Protein AF-A0A5B7BYY4-F1 (afdb_monomer)

pLDDT: mean 85.09, std 11.72, range [36.97, 98.38]

Solvent-accessible surface area (backbone atoms only — not comparable to full-atom values): 7538 Å² total; per-residue (Å²): 130,79,79,93,72,60,76,50,38,70,47,78,45,66,66,34,64,80,39,45,57,56,68,80,69,48,37,72,28,68,47,24,30,37,38,39,39,29,45,23,56,42,24,50,52,75,36,96,77,42,75,25,50,42,25,27,34,42,35,43,30,34,38,48,32,78,76,66,49,58,38,74,77,65,49,37,48,68,26,62,46,24,30,36,41,36,42,34,38,71,42,68,83,42,41,57,60,62,65,38,49,62,25,49,48,27,28,32,42,35,43,31,34,26,57,41,24,33,44,61,71,81,50,51,77,68,38,82,44,53,78,43,82,45,76,39,67,45,80,50,52,51,93,126

InterPro domains:
  IPR032675 Leucine-rich repeat domain superfamily [G3DSA:3.80.10.10] (1-50)
  IPR032675 Leucine-rich repeat domain superfamily [G3DSA:3.80.10.10] (51-144)

Organism: Davidia involucrata (NCBI:txid16924)

Mean predicted aligned error: 5.75 Å

Secondary structure (DSSP, 8-state):
---S-----EEEEES-TT--BPPTTGGG-TT--EEEEES-TT--B--TT-S-TT--EEEEES-THHHHS-TTTT-GGG-TT--EEEEESS-TT--B-------TT--EEEEES-TT--B-HHHHTT-TT--EEEEES-TT----

Sequence (144 aa):
IPPSNMSLREFHAINCPNLKSLPEGLHNLTKLETMEIKDCHSLVSFPDGGLPNSLVSLSIICCKILNLMSPSEWRLHELTSLRELTLGGRCPELVSFPEWLLPTSLASLSVQELPNLETLSSGLQNLTSLKQLKMINCPNIKFL

Foldseek 3Di:
DPDPDLQAQEEEAELQQPCQEDDPPQQVSQNHAYYAHYNHANHQAYHPSAHHLNHAEYAHENYCNQVRDALVRNVQLSNQNHAYYEYYYQPQNAQEDGLNNHHLNHAEYEYEHHANYAEDPPNCPSNPNHNYYHYYNHPNYDDD

Radius of gyration: 14.94 Å; Cα contacts (8 Å, |Δi|>4): 349; chains: 1; bounding box: 27×34×47 Å

Nearest PDB structures (foldseek):
  4r6j-assembly4_D  TM=6.284E-01  e=5.294E-04  synthetic construct
  4r6f-assembly1_A  TM=6.148E-01  e=1.469E-03  synthetic construct
  5y31-assembly2_D  TM=7.037E-01  e=6.646E-02  Homo sapiens
  4ecn-assembly1_A  TM=5.187E-01  e=1.832E-02  Bacteroides thetaiotaomicron VPI-5482
  5y30-assembly1_A  TM=6.811E-01  e=1.487E-01  Homo sapiens

Structure (mmCIF, N/CA/C/O backbone):
data_AF-A0A5B7BYY4-F1
#
_entry.id   AF-A0A5B7BYY4-F1
#
loop_
_atom_site.group_PDB
_atom_site.id
_atom_site.type_symbol
_atom_site.label_atom_id
_atom_site.label_alt_id
_atom_site.label_comp_id
_atom_site.label_asym_id
_atom_site.label_entity_id
_atom_site.label_seq_id
_atom_site.pdbx_PDB_ins_code
_atom_site.Cartn_x
_atom_site.Cartn_y
_atom_site.Cartn_z
_atom_site.occupancy
_atom_site.B_iso_or_equiv
_atom_site.auth_seq_id
_atom_site.auth_comp_id
_atom_site.auth_asym_id
_atom_site.auth_atom_id
_atom_site.pdbx_PDB_model_num
ATOM 1 N N . ILE A 1 1 ? -4.257 18.011 -24.727 1.00 36.97 1 ILE A N 1
ATOM 2 C CA . ILE A 1 1 ? -5.419 18.151 -23.816 1.00 36.97 1 ILE A CA 1
ATOM 3 C C . ILE A 1 1 ? -5.597 16.791 -23.152 1.00 36.97 1 ILE A C 1
ATOM 5 O O . ILE A 1 1 ? -5.963 15.870 -23.874 1.00 36.97 1 ILE A O 1
ATOM 9 N N . PRO A 1 2 ? -5.238 16.586 -21.871 1.00 43.06 2 PRO A N 1
ATOM 10 C CA . PRO A 1 2 ? -5.578 15.328 -21.211 1.00 43.06 2 PRO A CA 1
ATOM 11 C C . PRO A 1 2 ? -7.110 15.272 -21.073 1.00 43.06 2 PRO A C 1
ATOM 13 O O . PRO A 1 2 ? -7.729 16.328 -20.905 1.00 43.06 2 PRO A O 1
ATOM 16 N N . PRO A 1 3 ? -7.749 14.102 -21.235 1.00 47.44 3 PRO A N 1
ATOM 17 C CA . PRO A 1 3 ? -9.199 14.022 -21.333 1.00 47.44 3 PRO A CA 1
ATOM 18 C C . PRO A 1 3 ? -9.851 14.588 -20.067 1.00 47.44 3 PRO A C 1
ATOM 20 O O . PRO A 1 3 ? -9.553 14.194 -18.942 1.00 47.44 3 PRO A O 1
ATOM 23 N N . SER A 1 4 ? -10.746 15.545 -20.283 1.00 54.81 4 SER A N 1
ATOM 24 C CA . SER A 1 4 ? -11.395 16.430 -19.313 1.00 54.81 4 SER A CA 1
ATOM 25 C C . SER A 1 4 ? -12.480 15.760 -18.456 1.00 54.81 4 SER A C 1
ATOM 27 O O . SER A 1 4 ? -13.364 16.438 -17.936 1.00 54.81 4 SER A O 1
ATOM 29 N N . ASN A 1 5 ? -12.439 14.437 -18.281 1.00 53.62 5 ASN A N 1
ATOM 30 C CA . ASN A 1 5 ? -13.395 13.725 -17.435 1.00 53.62 5 ASN A CA 1
ATOM 31 C C . ASN A 1 5 ? -12.786 12.443 -16.852 1.00 53.62 5 ASN A C 1
ATOM 33 O O . ASN A 1 5 ? -13.072 11.335 -17.298 1.00 53.62 5 ASN A O 1
ATOM 37 N N . MET A 1 6 ? -11.917 12.591 -15.855 1.00 67.94 6 MET A N 1
ATOM 38 C CA . MET A 1 6 ? -11.396 11.450 -15.100 1.00 67.94 6 MET A CA 1
ATOM 39 C C . MET A 1 6 ? -12.355 11.142 -13.944 1.00 67.94 6 MET A C 1
ATOM 41 O O . MET A 1 6 ? -12.129 11.511 -12.797 1.00 67.94 6 MET A O 1
ATOM 45 N N . SER A 1 7 ? -13.483 10.505 -14.276 1.00 85.81 7 SER A N 1
ATOM 46 C CA . SER A 1 7 ? -14.493 10.022 -13.321 1.00 85.81 7 SER A CA 1
ATOM 47 C C . SER A 1 7 ? -14.135 8.677 -12.680 1.00 85.81 7 SER A C 1
ATOM 49 O O . SER A 1 7 ? -14.992 8.063 -12.049 1.00 85.81 7 SER A O 1
ATOM 51 N N . LEU A 1 8 ? -12.910 8.189 -12.889 1.00 91.56 8 LEU A N 1
ATOM 52 C CA . LEU A 1 8 ? -12.461 6.901 -12.377 1.00 91.56 8 LEU A CA 1
ATOM 53 C C . LEU A 1 8 ? -12.402 6.954 -10.848 1.00 91.56 8 LEU A C 1
ATOM 55 O O . LEU A 1 8 ? -11.689 7.789 -10.297 1.00 91.56 8 LEU A O 1
ATOM 59 N N . ARG A 1 9 ? -13.157 6.071 -10.188 1.00 95.25 9 ARG A N 1
ATOM 60 C CA . ARG A 1 9 ? -13.206 5.958 -8.720 1.00 95.25 9 ARG A CA 1
ATOM 61 C C . ARG A 1 9 ? -12.431 4.763 -8.186 1.00 95.25 9 ARG A C 1
ATOM 63 O O . ARG A 1 9 ? -11.965 4.806 -7.055 1.00 95.25 9 ARG A O 1
ATOM 70 N N . GLU A 1 10 ? -12.239 3.748 -9.018 1.00 96.06 10 GLU A N 1
ATOM 71 C CA . GLU A 1 10 ? -11.627 2.482 -8.631 1.00 96.06 10 GLU A CA 1
ATOM 72 C C . GLU A 1 10 ? -10.542 2.095 -9.640 1.00 96.06 10 GLU A C 1
ATOM 74 O O . GLU A 1 10 ? -10.724 2.230 -10.854 1.00 96.06 10 GLU A O 1
ATOM 79 N N . PHE A 1 11 ? -9.401 1.630 -9.136 1.00 94.81 11 PHE A N 1
ATOM 80 C CA . PHE A 1 11 ? -8.292 1.110 -9.928 1.00 94.81 11 PHE A CA 1
ATOM 81 C C . PHE A 1 11 ? -7.893 -0.256 -9.379 1.00 94.81 11 PHE A C 1
ATOM 83 O O . PHE A 1 11 ? -7.546 -0.371 -8.206 1.00 94.81 11 PHE A O 1
ATOM 90 N N . HIS A 1 12 ? -7.885 -1.273 -10.239 1.00 95.81 12 HIS A N 1
ATOM 91 C CA . HIS A 1 12 ? -7.480 -2.626 -9.872 1.00 95.81 12 HIS A CA 1
ATOM 92 C C . HIS A 1 12 ? -6.399 -3.123 -10.832 1.00 95.81 12 HIS A C 1
ATOM 94 O O . HIS A 1 12 ? -6.608 -3.172 -12.044 1.00 95.81 12 HIS A O 1
ATOM 100 N N . ALA A 1 13 ? -5.260 -3.535 -10.284 1.00 95.12 13 ALA A N 1
ATOM 101 C CA . ALA A 1 13 ? -4.219 -4.271 -10.990 1.00 95.12 13 ALA A CA 1
ATOM 102 C C . ALA A 1 13 ? -4.039 -5.624 -10.297 1.00 95.12 13 ALA A C 1
ATOM 104 O O . ALA A 1 13 ? -3.446 -5.705 -9.225 1.00 95.12 13 ALA A O 1
ATOM 105 N N . ILE A 1 14 ? -4.591 -6.685 -10.886 1.00 95.62 14 ILE A N 1
ATOM 106 C CA . ILE A 1 14 ? -4.621 -8.022 -10.282 1.00 95.62 14 ILE A CA 1
ATOM 107 C C . ILE A 1 14 ? -3.895 -8.994 -11.206 1.00 95.62 14 ILE A C 1
ATOM 109 O O . ILE A 1 14 ? -4.207 -9.059 -12.395 1.00 95.62 14 ILE A O 1
ATOM 113 N N . ASN A 1 15 ? -2.935 -9.745 -10.663 1.00 95.19 15 ASN A N 1
ATOM 114 C CA . ASN A 1 15 ? -2.151 -10.747 -11.386 1.00 95.19 15 ASN A CA 1
ATOM 115 C C . ASN A 1 15 ? -1.538 -10.188 -12.685 1.00 95.19 15 ASN A C 1
ATOM 117 O O . ASN A 1 15 ? -1.687 -10.755 -13.769 1.00 95.19 15 ASN A O 1
ATOM 121 N N . CYS A 1 16 ? -0.884 -9.026 -12.582 1.00 94.69 16 CYS A N 1
ATOM 122 C CA . CYS A 1 16 ? -0.216 -8.366 -13.703 1.00 94.69 16 CYS A CA 1
ATOM 123 C C . CYS A 1 16 ? 1.309 -8.574 -13.602 1.00 94.69 16 CYS A C 1
ATOM 125 O O . CYS A 1 16 ? 2.028 -7.684 -13.138 1.00 94.69 16 CYS A O 1
ATOM 127 N N . PRO A 1 17 ? 1.852 -9.724 -14.048 1.00 90.44 17 PRO A N 1
ATOM 128 C CA . PRO A 1 17 ? 3.256 -10.082 -13.834 1.00 90.44 17 PRO A CA 1
ATOM 129 C C . PRO A 1 17 ? 4.240 -9.205 -14.611 1.00 90.44 17 PRO A C 1
ATOM 131 O O . PRO A 1 17 ? 5.420 -9.202 -14.286 1.00 90.44 17 PRO A O 1
ATOM 134 N N . ASN A 1 18 ? 3.779 -8.457 -15.616 1.00 93.94 18 ASN A N 1
ATOM 135 C CA . ASN A 1 18 ? 4.608 -7.561 -16.429 1.00 93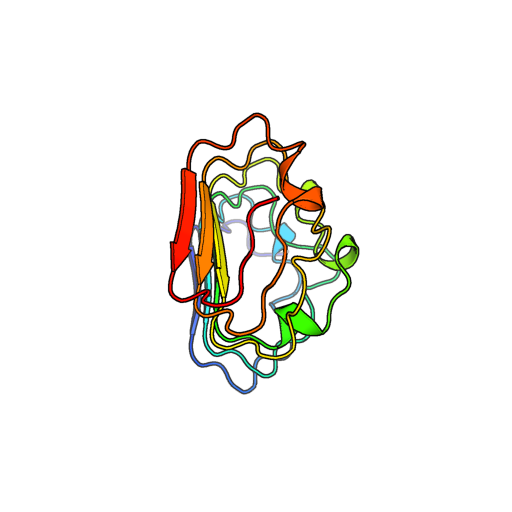.94 18 ASN A CA 1
ATOM 136 C C . ASN A 1 18 ? 4.452 -6.078 -16.051 1.00 93.94 18 ASN A C 1
ATOM 138 O O . ASN A 1 18 ? 5.090 -5.227 -16.671 1.00 93.94 18 ASN A O 1
ATOM 142 N N . LEU A 1 19 ? 3.610 -5.754 -15.062 1.00 92.62 19 LEU A N 1
ATOM 143 C CA . LEU A 1 19 ? 3.393 -4.379 -14.618 1.00 92.62 19 LEU A CA 1
ATOM 144 C C . LEU A 1 19 ? 4.613 -3.907 -13.827 1.00 92.62 19 LEU A C 1
ATOM 146 O O . LEU A 1 19 ? 4.795 -4.316 -12.687 1.00 92.62 19 LEU A O 1
ATOM 150 N N . LYS A 1 20 ? 5.461 -3.086 -14.451 1.00 90.50 20 LYS A N 1
ATOM 151 C CA . LYS A 1 20 ? 6.695 -2.570 -13.831 1.00 90.50 20 LYS A CA 1
ATOM 152 C C . LYS A 1 20 ? 6.487 -1.274 -13.051 1.00 90.50 20 LYS A C 1
ATOM 154 O O . LYS A 1 20 ? 7.140 -1.068 -12.032 1.00 90.50 20 LYS A O 1
ATOM 159 N N . SER A 1 21 ? 5.569 -0.440 -13.526 1.00 88.88 21 SER A N 1
ATOM 160 C CA . SER A 1 21 ? 5.177 0.842 -12.943 1.00 88.88 21 SER A CA 1
ATOM 161 C C . SER A 1 21 ? 3.680 1.074 -13.165 1.00 88.88 21 SER A C 1
ATOM 163 O O . SER A 1 21 ? 3.081 0.479 -14.067 1.00 88.88 21 SER A O 1
ATOM 165 N N . LEU A 1 22 ? 3.065 1.923 -12.340 1.00 89.62 22 LEU A N 1
ATOM 166 C CA . LEU A 1 22 ? 1.694 2.392 -12.573 1.00 89.62 22 LEU A CA 1
ATOM 167 C C . LEU A 1 22 ? 1.672 3.480 -13.665 1.00 89.62 22 LEU A C 1
ATOM 169 O O . LEU A 1 22 ? 2.718 4.057 -13.968 1.00 89.62 22 LEU A O 1
ATOM 173 N N . PRO A 1 23 ? 0.502 3.777 -14.263 1.00 84.81 23 PRO A N 1
ATOM 174 C CA . PRO A 1 23 ? 0.388 4.815 -15.282 1.00 84.81 23 PRO A CA 1
ATOM 175 C C . PRO A 1 23 ? 0.872 6.186 -14.795 1.00 84.81 23 PRO A C 1
ATOM 177 O O . PRO A 1 23 ? 0.516 6.629 -13.701 1.00 84.81 23 PRO A O 1
ATOM 180 N N . GLU A 1 24 ? 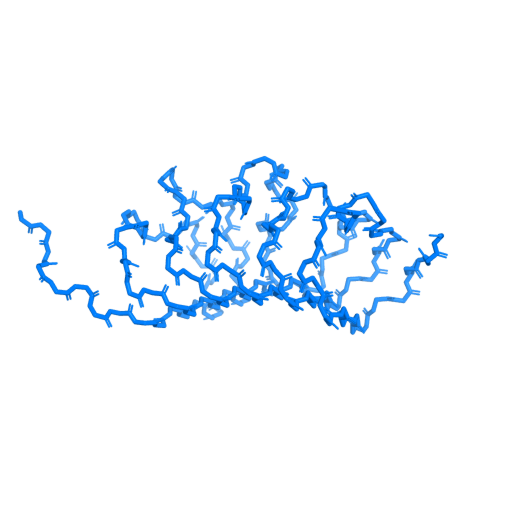1.624 6.890 -15.642 1.00 85.62 24 GLU A N 1
ATOM 181 C CA . GLU A 1 24 ? 1.978 8.288 -15.397 1.00 85.62 24 GLU A CA 1
ATOM 182 C C . GLU A 1 24 ? 0.728 9.166 -15.286 1.00 85.62 24 GLU A C 1
ATOM 184 O O . GLU A 1 24 ? -0.281 8.947 -15.960 1.00 85.62 24 GLU A O 1
ATOM 189 N N . GLY A 1 25 ? 0.790 10.183 -14.426 1.00 84.88 25 GLY A N 1
ATOM 190 C CA . GLY A 1 25 ? -0.343 11.085 -14.210 1.00 84.88 25 GLY A CA 1
ATOM 191 C C . GLY A 1 25 ? -1.458 10.530 -13.316 1.00 84.88 25 GLY A C 1
ATOM 192 O O . GLY A 1 25 ? -2.497 11.177 -13.213 1.00 84.88 25 GLY A O 1
ATOM 193 N N . LEU A 1 26 ? -1.262 9.388 -12.640 1.00 87.75 26 LEU A N 1
ATOM 194 C CA . LEU A 1 26 ? -2.239 8.804 -11.703 1.00 87.75 26 LEU A CA 1
ATOM 195 C C . LEU A 1 26 ? -2.674 9.786 -10.601 1.00 87.75 26 LEU A C 1
ATOM 197 O O . LEU A 1 26 ? -3.835 9.802 -10.202 1.00 87.75 26 LEU A O 1
ATOM 201 N N . HIS A 1 27 ? -1.764 10.661 -10.171 1.00 88.50 27 HIS A N 1
ATOM 202 C CA . HIS A 1 27 ? -2.025 11.752 -9.230 1.00 88.50 27 HIS A CA 1
ATOM 203 C C . HIS A 1 27 ? -3.088 12.758 -9.713 1.00 88.50 27 HIS A C 1
ATOM 205 O O . HIS A 1 27 ? -3.707 13.429 -8.891 1.00 88.50 27 HIS A O 1
ATOM 211 N N . ASN A 1 28 ? -3.344 12.847 -11.026 1.00 89.50 28 ASN A N 1
ATOM 212 C CA . ASN A 1 28 ? -4.378 13.716 -11.602 1.00 89.50 28 ASN A CA 1
ATOM 213 C C . ASN A 1 28 ? -5.789 13.116 -11.514 1.00 89.50 28 ASN A C 1
ATOM 215 O O . ASN A 1 28 ? -6.765 13.793 -11.848 1.00 89.50 28 ASN A O 1
ATOM 219 N N . LEU A 1 29 ? -5.924 11.858 -11.080 1.00 91.12 29 LEU A N 1
ATOM 220 C CA . LEU A 1 29 ? -7.215 11.207 -10.881 1.00 91.12 29 LEU A CA 1
ATOM 221 C C . LEU A 1 29 ? -7.861 11.681 -9.575 1.00 91.12 29 LEU A C 1
ATOM 223 O O . LEU A 1 29 ? -7.928 10.947 -8.597 1.00 91.12 29 LEU A O 1
ATOM 227 N N . THR A 1 30 ? -8.374 12.910 -9.571 1.00 91.19 30 THR A N 1
ATOM 228 C CA . THR A 1 30 ? -8.935 13.588 -8.384 1.00 91.19 30 THR A CA 1
ATOM 229 C C . THR A 1 30 ? -10.214 12.965 -7.817 1.00 91.19 30 THR A C 1
ATOM 231 O O . THR A 1 30 ? -10.722 13.429 -6.799 1.00 91.19 30 THR A O 1
ATOM 234 N N . LYS A 1 31 ? -10.758 11.939 -8.477 1.00 93.94 31 LYS A N 1
ATOM 235 C CA . LYS A 1 31 ? -11.931 11.174 -8.037 1.00 93.94 31 LYS A CA 1
ATOM 236 C C . LYS A 1 31 ? -11.605 9.720 -7.701 1.00 93.94 31 LYS A C 1
ATOM 238 O O . LYS A 1 31 ? -12.524 8.982 -7.366 1.00 93.94 31 LYS A O 1
ATOM 243 N N . LEU A 1 32 ? -10.341 9.301 -7.800 1.00 94.62 32 LEU A N 1
ATOM 244 C CA . LEU A 1 32 ? -9.953 7.929 -7.492 1.00 94.62 32 LEU A CA 1
ATOM 245 C C . LEU A 1 32 ? -9.962 7.730 -5.978 1.00 94.62 32 LEU A C 1
ATOM 247 O O . LEU A 1 32 ? -9.183 8.365 -5.273 1.00 94.62 32 LEU A O 1
ATOM 251 N N . GLU A 1 33 ? -10.835 6.856 -5.497 1.00 97.12 33 GLU A N 1
ATOM 252 C CA . GLU A 1 33 ? -11.077 6.604 -4.077 1.00 97.12 33 GLU A CA 1
ATOM 253 C C . GLU A 1 33 ? -10.518 5.249 -3.640 1.00 97.12 33 GLU A C 1
ATOM 255 O O . GLU A 1 33 ? -10.043 5.121 -2.512 1.00 97.12 33 GLU A O 1
ATOM 260 N N . THR A 1 34 ? -10.520 4.254 -4.526 1.00 97.94 34 THR A N 1
ATOM 261 C CA . THR A 1 34 ? -10.084 2.892 -4.208 1.00 97.94 34 THR A CA 1
ATOM 262 C C . THR A 1 34 ? -9.007 2.426 -5.170 1.00 97.94 34 THR A C 1
ATOM 264 O O . THR A 1 34 ? -9.130 2.561 -6.389 1.00 97.94 34 THR A O 1
ATOM 267 N N . MET A 1 35 ? -7.949 1.847 -4.612 1.00 97.00 35 MET A N 1
ATOM 268 C CA . MET A 1 35 ? -6.861 1.253 -5.372 1.00 97.00 35 MET A CA 1
ATOM 269 C C . MET A 1 35 ? -6.486 -0.102 -4.792 1.00 97.00 35 MET A C 1
ATOM 271 O O . MET A 1 35 ? -6.132 -0.208 -3.618 1.00 97.00 35 MET A O 1
ATOM 275 N N . GLU A 1 36 ? -6.512 -1.124 -5.639 1.00 96.75 36 GLU A N 1
ATOM 276 C CA . GLU A 1 36 ? -6.065 -2.471 -5.313 1.00 96.75 36 GLU A CA 1
ATOM 277 C C . GLU A 1 36 ? -4.972 -2.915 -6.284 1.00 96.75 36 GLU A C 1
ATOM 279 O O . GLU A 1 36 ? -5.147 -2.904 -7.504 1.00 96.75 36 GLU A O 1
ATOM 284 N N . ILE A 1 37 ? -3.839 -3.338 -5.735 1.00 95.19 37 ILE A N 1
ATOM 285 C CA . ILE A 1 37 ? -2.737 -3.931 -6.483 1.00 95.19 37 ILE A CA 1
ATOM 286 C C . ILE A 1 37 ? -2.429 -5.280 -5.849 1.00 95.19 37 ILE A C 1
ATOM 288 O O . ILE A 1 37 ? -1.992 -5.364 -4.702 1.00 95.19 37 ILE A O 1
ATOM 292 N N . LYS A 1 38 ? -2.661 -6.351 -6.599 1.00 93.56 38 LYS A N 1
ATOM 293 C CA . LYS A 1 38 ? -2.553 -7.715 -6.100 1.00 93.56 38 LYS A CA 1
ATOM 294 C C . LYS A 1 38 ? -1.775 -8.592 -7.069 1.00 93.56 38 LYS A C 1
ATOM 296 O O . LYS A 1 38 ? -2.014 -8.550 -8.272 1.00 93.56 38 LYS A O 1
ATOM 301 N N . ASP A 1 39 ? -0.847 -9.390 -6.548 1.00 91.19 39 ASP A N 1
ATOM 302 C CA . ASP A 1 39 ? -0.064 -10.364 -7.325 1.00 91.19 39 ASP A CA 1
ATOM 303 C C . ASP A 1 39 ? 0.680 -9.727 -8.528 1.00 91.19 39 ASP A C 1
ATOM 305 O O . ASP A 1 39 ? 0.831 -10.316 -9.599 1.00 91.19 39 ASP A O 1
ATOM 309 N N . CYS A 1 40 ? 1.151 -8.484 -8.369 1.00 92.94 40 CYS A N 1
ATOM 310 C CA . CYS A 1 40 ? 1.900 -7.736 -9.386 1.00 92.94 40 CYS A CA 1
ATOM 311 C C . CYS A 1 40 ? 3.401 -7.731 -9.053 1.00 92.94 40 CYS A C 1
ATOM 313 O O . CYS A 1 40 ? 3.967 -6.736 -8.604 1.00 92.94 40 CYS A O 1
ATOM 315 N N . HIS A 1 41 ? 4.071 -8.869 -9.241 1.00 88.75 41 HIS A N 1
ATOM 316 C CA . HIS A 1 41 ? 5.443 -9.072 -8.754 1.00 88.75 41 HIS A CA 1
ATOM 317 C C . HIS A 1 41 ? 6.537 -8.263 -9.469 1.00 88.75 41 HIS A C 1
ATOM 319 O O . HIS A 1 41 ? 7.635 -8.152 -8.926 1.00 88.75 41 HIS A O 1
ATOM 325 N N . SER A 1 42 ? 6.276 -7.727 -10.663 1.00 91.62 42 SER A N 1
ATOM 326 C CA . SER A 1 42 ? 7.239 -6.868 -11.371 1.00 91.62 42 SER A CA 1
ATOM 327 C C . SER A 1 42 ? 7.130 -5.396 -10.994 1.00 91.62 42 SER A C 1
ATOM 329 O O . SER A 1 42 ? 7.967 -4.617 -11.442 1.00 91.62 42 SER A O 1
ATOM 331 N N . LEU A 1 43 ? 6.135 -5.013 -10.187 1.00 91.06 43 LEU A N 1
ATOM 332 C CA . LEU A 1 43 ? 5.947 -3.632 -9.770 1.00 91.06 43 LEU A CA 1
ATOM 333 C C . LEU A 1 43 ? 7.017 -3.283 -8.735 1.00 91.06 43 LEU A C 1
ATOM 335 O O . LEU A 1 43 ? 7.096 -3.929 -7.686 1.00 91.06 43 LEU A O 1
ATOM 339 N N . VAL A 1 44 ? 7.835 -2.279 -9.047 1.00 87.44 44 VAL A N 1
ATOM 340 C CA . VAL A 1 44 ? 8.990 -1.893 -8.218 1.00 87.44 44 VAL A CA 1
ATOM 341 C C . VAL A 1 44 ? 8.910 -0.471 -7.670 1.00 87.44 44 VAL A C 1
ATOM 343 O O . VAL A 1 44 ? 9.554 -0.193 -6.666 1.00 87.44 44 VAL A O 1
ATOM 346 N N . SER A 1 45 ? 8.106 0.406 -8.277 1.00 84.94 45 SER A N 1
ATOM 347 C CA . SER A 1 45 ? 7.947 1.798 -7.844 1.00 84.94 45 SER A CA 1
ATOM 348 C C . SER A 1 45 ? 6.573 2.374 -8.206 1.00 84.94 45 SER A C 1
ATOM 350 O O . SER A 1 45 ? 5.866 1.860 -9.081 1.00 84.94 45 SER A O 1
ATOM 352 N N . PHE A 1 46 ? 6.201 3.460 -7.527 1.00 86.19 46 PHE A N 1
ATOM 353 C CA . PHE A 1 46 ? 5.113 4.349 -7.943 1.00 86.19 46 PHE A CA 1
ATOM 354 C C . PHE A 1 46 ? 5.614 5.387 -8.965 1.00 86.19 46 PHE A C 1
ATOM 356 O O . PHE A 1 46 ? 6.823 5.601 -9.059 1.00 86.19 46 PHE A O 1
ATOM 363 N N . PRO A 1 47 ? 4.717 6.019 -9.748 1.00 84.12 47 PRO A N 1
ATOM 364 C CA . PRO A 1 47 ? 5.084 7.120 -10.638 1.00 84.12 47 PRO A CA 1
ATOM 365 C C . PRO A 1 47 ? 5.582 8.327 -9.832 1.00 84.12 47 PRO A C 1
ATOM 367 O O . PRO A 1 47 ? 5.144 8.530 -8.699 1.00 84.12 47 PRO A O 1
ATOM 370 N N . ASP A 1 48 ? 6.431 9.166 -10.430 1.00 82.62 48 ASP A N 1
ATOM 371 C CA . ASP A 1 48 ? 7.098 10.296 -9.750 1.00 82.62 48 ASP A CA 1
ATOM 372 C C . ASP A 1 48 ? 6.111 11.273 -9.085 1.00 82.62 48 ASP A C 1
ATOM 374 O O . ASP A 1 48 ? 6.363 11.830 -8.013 1.00 82.62 48 ASP A O 1
ATOM 378 N N . GLY A 1 49 ? 4.939 11.461 -9.697 1.00 82.50 49 GLY A N 1
ATOM 379 C CA . GLY A 1 49 ? 3.872 12.300 -9.147 1.00 82.50 49 GLY A CA 1
ATOM 380 C C . GLY A 1 49 ? 3.129 11.698 -7.946 1.00 82.50 49 GLY A C 1
ATOM 381 O O . GLY A 1 49 ? 2.283 12.374 -7.368 1.00 82.50 49 GLY A O 1
ATOM 382 N N . GLY A 1 50 ? 3.432 10.457 -7.564 1.00 88.19 50 GLY A N 1
ATOM 383 C CA . GLY A 1 50 ? 2.809 9.752 -6.449 1.00 88.19 50 GLY A CA 1
ATOM 384 C C . GLY A 1 50 ? 1.388 9.255 -6.735 1.00 88.19 50 GLY A C 1
ATOM 385 O O . GLY A 1 50 ? 0.908 9.228 -7.874 1.00 88.19 50 GLY A O 1
ATOM 386 N N . LEU A 1 51 ? 0.718 8.829 -5.663 1.00 92.06 51 LEU A N 1
ATOM 387 C CA . LEU A 1 51 ? -0.678 8.391 -5.681 1.00 92.06 51 LEU A CA 1
ATOM 388 C C . LEU A 1 51 ? -1.632 9.594 -5.522 1.00 92.06 51 LEU A C 1
ATOM 390 O O . LEU A 1 51 ? -1.258 10.607 -4.927 1.00 92.06 51 LEU A O 1
ATOM 394 N N . PRO A 1 52 ? -2.869 9.520 -6.045 1.00 92.25 52 PRO A N 1
ATOM 395 C CA . PRO A 1 52 ? -3.819 10.623 -5.952 1.00 92.25 52 PRO A CA 1
ATOM 396 C C . PRO A 1 52 ? -4.283 10.874 -4.514 1.00 92.25 52 PRO A C 1
ATOM 398 O O . PRO A 1 52 ? -4.623 9.958 -3.770 1.00 92.25 52 PRO A O 1
ATOM 401 N N . ASN A 1 53 ? -4.385 12.153 -4.151 1.00 92.44 53 ASN A N 1
ATOM 402 C CA . ASN A 1 53 ? -4.798 12.595 -2.817 1.00 92.44 53 ASN A CA 1
ATOM 403 C C . ASN A 1 53 ? -6.272 12.308 -2.482 1.00 92.44 53 ASN A C 1
ATOM 405 O O . ASN A 1 53 ? -6.668 12.419 -1.324 1.00 92.44 53 ASN A O 1
ATOM 409 N N . SER A 1 54 ? -7.090 11.960 -3.478 1.00 94.56 54 SER A N 1
ATOM 410 C CA . SER A 1 54 ? -8.484 11.540 -3.303 1.00 94.56 54 SER A CA 1
ATOM 411 C C . SER A 1 54 ? -8.625 10.107 -2.789 1.00 94.56 54 SER A C 1
ATOM 413 O O . SER A 1 54 ? -9.733 9.699 -2.451 1.00 94.56 54 SER A O 1
ATOM 415 N N . LEU A 1 55 ? -7.526 9.345 -2.741 1.00 96.31 55 LEU A N 1
ATOM 416 C CA . LEU A 1 55 ? -7.555 7.938 -2.378 1.00 96.31 55 LEU A CA 1
ATOM 417 C C . LEU A 1 55 ? -7.988 7.765 -0.920 1.00 96.31 55 LEU A C 1
ATOM 419 O O . LEU A 1 55 ? -7.386 8.327 -0.008 1.00 96.31 55 LEU A O 1
ATOM 423 N N . VAL A 1 56 ? -9.030 6.967 -0.715 1.00 98.12 56 VAL A N 1
ATOM 424 C CA . VAL A 1 56 ? -9.614 6.633 0.588 1.00 98.12 56 VAL A CA 1
ATOM 425 C C . VAL A 1 56 ? -9.166 5.245 1.036 1.00 98.12 56 VAL A C 1
ATOM 427 O O . VAL A 1 56 ? -8.902 5.046 2.222 1.00 98.12 56 VAL A O 1
ATOM 430 N N . SER A 1 57 ? -9.037 4.304 0.100 1.00 98.38 57 SER A N 1
ATOM 431 C CA . SER A 1 57 ? -8.666 2.917 0.376 1.00 98.38 57 SER A CA 1
ATOM 432 C C . SER A 1 57 ? -7.542 2.455 -0.549 1.00 98.38 57 SER A C 1
ATOM 434 O O . SER A 1 57 ? -7.655 2.547 -1.775 1.00 98.38 57 SER A O 1
ATOM 436 N N . LEU A 1 58 ? -6.453 1.966 0.047 1.00 96.56 58 LEU A N 1
ATOM 437 C CA . LEU A 1 58 ? -5.295 1.408 -0.648 1.00 96.56 58 LEU A CA 1
ATOM 438 C C . LEU A 1 58 ? -5.040 -0.022 -0.173 1.00 96.56 58 LEU A C 1
ATOM 440 O O . LEU A 1 58 ? -4.837 -0.264 1.017 1.00 96.56 58 LEU A O 1
ATOM 444 N N . SER A 1 59 ? -4.990 -0.960 -1.111 1.00 95.69 59 SER A N 1
ATOM 445 C CA . SER A 1 59 ? -4.639 -2.355 -0.860 1.00 95.69 59 SER A CA 1
ATOM 446 C C . SER A 1 59 ? -3.487 -2.782 -1.763 1.00 95.69 59 SER A C 1
ATOM 448 O O . SER A 1 59 ? -3.595 -2.691 -2.986 1.00 95.69 59 SER A O 1
ATOM 450 N N . ILE A 1 60 ? -2.381 -3.242 -1.174 1.00 92.62 60 ILE A N 1
ATOM 451 C CA . ILE A 1 60 ? -1.227 -3.779 -1.906 1.00 92.62 60 ILE A CA 1
ATOM 452 C C . ILE A 1 60 ? -0.843 -5.129 -1.312 1.00 92.62 60 ILE A C 1
ATOM 454 O O . ILE A 1 60 ? -0.327 -5.212 -0.197 1.00 92.62 60 ILE A O 1
ATOM 458 N N . ILE A 1 61 ? -1.091 -6.190 -2.077 1.00 91.12 61 ILE A N 1
ATOM 459 C CA . ILE A 1 61 ? -0.937 -7.579 -1.642 1.00 91.12 61 ILE A CA 1
ATOM 460 C C . ILE A 1 61 ? -0.035 -8.34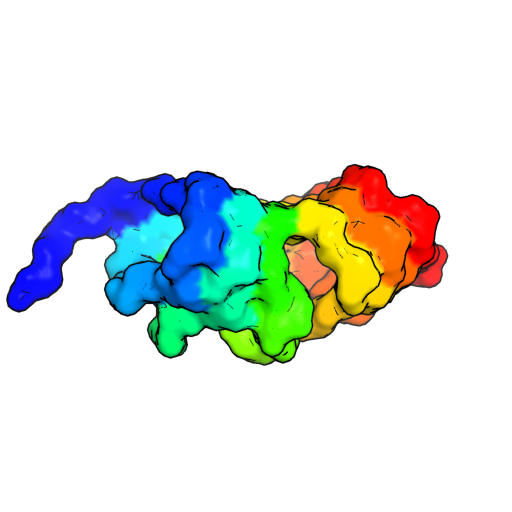5 -2.613 1.00 91.12 61 ILE A C 1
ATOM 462 O O . ILE A 1 61 ? -0.187 -8.242 -3.830 1.00 91.12 61 ILE A O 1
ATOM 466 N N . CYS A 1 62 ? 0.889 -9.152 -2.093 1.00 85.75 62 CYS A N 1
ATOM 467 C CA . CYS A 1 62 ? 1.764 -10.026 -2.878 1.00 85.75 62 CYS A CA 1
ATOM 468 C C . CYS A 1 62 ? 2.584 -9.260 -3.935 1.00 85.75 62 CYS A C 1
ATOM 470 O O . CYS A 1 62 ? 2.764 -9.727 -5.059 1.00 85.75 62 CYS A O 1
ATOM 472 N N . CYS A 1 63 ? 3.082 -8.064 -3.613 1.00 84.06 63 CYS A N 1
ATOM 473 C CA . CYS A 1 63 ? 3.844 -7.231 -4.550 1.00 84.06 63 CYS A CA 1
ATOM 474 C C . CYS A 1 63 ? 5.263 -6.966 -4.030 1.00 84.06 63 CYS A C 1
ATOM 476 O O . CYS A 1 63 ? 5.444 -6.631 -2.861 1.00 84.06 63 CYS A O 1
ATOM 478 N N . LYS A 1 64 ? 6.279 -7.061 -4.905 1.00 83.44 64 LYS A N 1
ATOM 479 C CA . LYS A 1 64 ? 7.691 -6.839 -4.523 1.00 83.44 64 LYS A CA 1
ATOM 480 C C . LYS A 1 64 ? 7.980 -5.402 -4.094 1.00 83.44 64 LYS A C 1
ATOM 482 O O . LYS A 1 64 ? 8.909 -5.182 -3.324 1.00 83.44 64 LYS A O 1
ATOM 487 N N . ILE A 1 65 ? 7.164 -4.454 -4.552 1.00 82.94 65 ILE A N 1
ATOM 488 C CA . ILE A 1 65 ? 7.218 -3.037 -4.187 1.00 82.94 65 ILE A CA 1
ATOM 489 C C . ILE A 1 65 ? 7.294 -2.794 -2.667 1.00 82.94 65 ILE A C 1
ATOM 491 O O . ILE A 1 65 ? 7.968 -1.862 -2.239 1.00 82.94 65 ILE A O 1
ATOM 495 N N . LEU A 1 66 ? 6.684 -3.669 -1.852 1.00 78.38 66 LEU A N 1
ATOM 496 C CA . LEU A 1 66 ? 6.711 -3.601 -0.382 1.00 78.38 66 LEU A CA 1
ATOM 497 C C . LEU A 1 66 ? 8.119 -3.735 0.214 1.00 78.38 66 LEU A C 1
ATOM 499 O O . LEU A 1 66 ? 8.349 -3.243 1.313 1.00 78.38 66 LEU A O 1
ATOM 503 N N . ASN A 1 67 ? 9.050 -4.364 -0.510 1.00 76.06 67 ASN A N 1
ATOM 504 C CA . ASN A 1 67 ? 10.418 -4.620 -0.048 1.00 76.06 67 ASN A CA 1
ATOM 505 C C . ASN A 1 67 ? 11.469 -3.755 -0.762 1.00 76.06 67 ASN A C 1
ATOM 507 O O . ASN A 1 67 ? 12.619 -3.725 -0.337 1.00 76.06 67 ASN A O 1
ATOM 511 N N . LEU A 1 68 ? 11.114 -3.121 -1.884 1.00 76.25 68 LEU A N 1
ATOM 512 C CA . LEU A 1 68 ? 12.072 -2.423 -2.748 1.00 76.25 68 LEU A CA 1
ATOM 513 C C . LEU A 1 68 ? 12.143 -0.921 -2.486 1.00 76.25 68 LEU A C 1
ATOM 515 O O . LEU A 1 68 ? 13.207 -0.338 -2.662 1.00 76.25 68 LEU A O 1
ATOM 519 N N . MET A 1 69 ? 11.033 -0.306 -2.076 1.00 75.50 69 MET A N 1
ATOM 520 C CA . MET A 1 69 ? 11.001 1.122 -1.772 1.00 75.50 69 MET A CA 1
ATOM 521 C C . MET A 1 69 ? 11.231 1.383 -0.287 1.00 75.50 69 MET A C 1
ATOM 523 O O . MET A 1 69 ? 10.600 0.775 0.582 1.00 75.50 69 MET A O 1
ATOM 527 N N . SER A 1 70 ? 12.094 2.355 -0.017 1.00 75.38 70 SER A N 1
ATOM 528 C CA . SER A 1 70 ? 12.271 2.965 1.292 1.00 75.38 70 SER A CA 1
ATOM 529 C C . SER A 1 70 ? 10.984 3.662 1.754 1.00 75.38 70 SER A C 1
ATOM 531 O O . SER A 1 70 ? 10.172 4.095 0.932 1.00 75.38 70 SER A O 1
ATOM 533 N N . PRO A 1 71 ? 10.779 3.835 3.069 1.00 72.25 71 PRO A N 1
ATOM 534 C CA . PRO A 1 71 ? 9.520 4.363 3.583 1.00 72.25 71 PRO A CA 1
ATOM 535 C C . PRO A 1 71 ? 9.152 5.765 3.085 1.00 72.25 71 PRO A C 1
ATOM 537 O O . PRO A 1 71 ? 7.976 6.081 2.923 1.00 72.25 71 PRO A O 1
ATOM 540 N N . SER A 1 72 ? 10.154 6.596 2.805 1.00 75.19 72 SER A N 1
ATOM 541 C CA . SER A 1 72 ? 9.986 7.941 2.252 1.00 75.19 72 SER A CA 1
ATOM 542 C C . SER A 1 72 ? 9.474 7.949 0.811 1.00 75.19 72 SER A C 1
ATOM 544 O O . SER A 1 72 ? 8.717 8.845 0.447 1.00 75.19 72 SER A O 1
ATOM 546 N N . GLU A 1 73 ? 9.836 6.954 -0.004 1.00 82.88 73 GLU A N 1
ATOM 547 C CA . GLU A 1 73 ? 9.439 6.879 -1.422 1.00 82.88 73 GLU A CA 1
ATOM 548 C C . GLU A 1 73 ? 7.955 6.548 -1.594 1.00 82.88 73 GLU A C 1
ATOM 550 O O . GLU A 1 73 ? 7.334 6.901 -2.594 1.00 82.88 73 GLU A O 1
ATOM 555 N N . TRP A 1 74 ? 7.358 5.934 -0.575 1.00 81.81 74 TRP A N 1
ATOM 556 C CA . TRP A 1 74 ? 5.935 5.630 -0.540 1.00 81.81 74 TRP A CA 1
ATOM 557 C C . TRP A 1 74 ? 5.050 6.876 -0.449 1.00 81.81 74 TRP A C 1
ATOM 559 O O . TRP A 1 74 ? 3.897 6.825 -0.876 1.00 81.81 74 TRP A O 1
ATOM 569 N N . ARG A 1 75 ? 5.566 7.976 0.123 1.00 86.88 75 ARG A N 1
ATOM 570 C CA . ARG A 1 75 ? 4.867 9.269 0.275 1.00 86.88 75 ARG A CA 1
ATOM 571 C C . ARG A 1 75 ? 3.433 9.146 0.822 1.00 86.88 75 ARG A C 1
ATOM 573 O O . ARG A 1 75 ? 2.586 9.992 0.555 1.00 86.88 75 ARG A O 1
ATOM 580 N N . LEU A 1 76 ? 3.151 8.114 1.628 1.00 87.44 76 LEU A N 1
ATOM 581 C CA . LEU A 1 76 ? 1.801 7.858 2.149 1.00 87.44 76 LEU A CA 1
ATOM 582 C C . LEU A 1 76 ? 1.308 8.990 3.057 1.00 87.44 76 LEU A C 1
ATOM 584 O O . LEU A 1 76 ? 0.109 9.250 3.085 1.00 87.44 76 LEU A O 1
ATOM 588 N N . HIS A 1 77 ? 2.212 9.695 3.747 1.00 86.88 77 HIS A N 1
ATOM 589 C CA . HIS A 1 77 ? 1.885 10.864 4.573 1.00 86.88 77 HIS A CA 1
ATOM 590 C C . HIS A 1 77 ? 1.186 11.972 3.784 1.00 86.88 77 HIS A C 1
ATOM 592 O O . HIS A 1 77 ? 0.442 12.757 4.367 1.00 86.88 77 HIS A O 1
ATOM 598 N N . GLU A 1 78 ? 1.408 12.042 2.471 1.00 89.38 78 GLU A N 1
ATOM 599 C CA . GLU A 1 78 ? 0.768 13.028 1.608 1.00 89.38 78 GLU A CA 1
ATOM 600 C C . GLU A 1 78 ? -0.676 12.657 1.267 1.00 89.38 78 GLU A C 1
ATOM 602 O O . GLU A 1 78 ? -1.413 13.517 0.798 1.00 89.38 78 GLU A O 1
ATOM 607 N N . LEU A 1 79 ? -1.104 11.412 1.509 1.00 92.38 79 LEU A N 1
ATOM 608 C CA . LEU A 1 79 ? -2.447 10.920 1.198 1.00 92.38 79 LEU A CA 1
ATOM 609 C C . LEU A 1 79 ? -3.429 11.282 2.313 1.00 92.38 79 LEU A C 1
ATOM 611 O O . LEU A 1 79 ? -3.908 10.444 3.077 1.00 92.38 79 LEU A O 1
ATOM 615 N N . THR A 1 80 ? -3.756 12.566 2.398 1.00 92.56 80 THR A N 1
ATOM 616 C CA . THR A 1 80 ? -4.597 13.127 3.468 1.00 92.56 80 THR A CA 1
ATOM 617 C C . THR A 1 80 ? -6.027 12.558 3.498 1.00 92.56 80 THR A C 1
ATOM 619 O O . THR A 1 80 ? -6.662 12.503 4.560 1.00 92.56 80 THR A O 1
ATOM 622 N N . SER A 1 81 ? -6.536 12.048 2.372 1.00 96.38 81 SER A N 1
ATOM 623 C CA . SER A 1 81 ? -7.846 11.379 2.303 1.00 96.38 81 SER A CA 1
ATOM 624 C C . SER A 1 81 ? 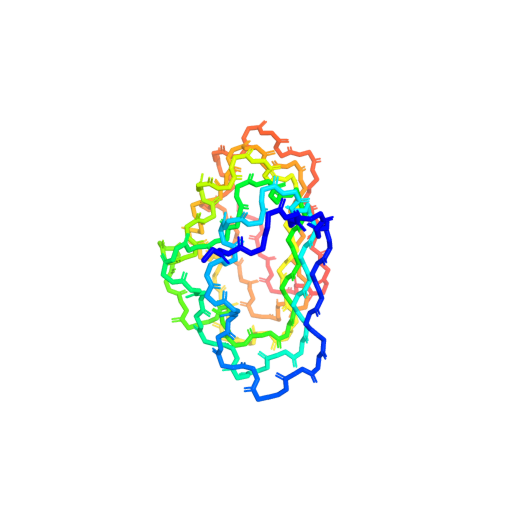-7.812 9.893 2.658 1.00 96.38 81 SER A C 1
ATOM 626 O O . SER A 1 81 ? -8.878 9.315 2.873 1.00 96.38 81 SER A O 1
ATOM 628 N N . LEU A 1 82 ? -6.634 9.281 2.801 1.00 96.69 82 LEU A N 1
ATOM 629 C CA . LEU A 1 82 ? -6.535 7.846 3.045 1.00 96.69 82 LEU A CA 1
ATOM 630 C C . LEU A 1 82 ? -7.137 7.501 4.410 1.00 96.69 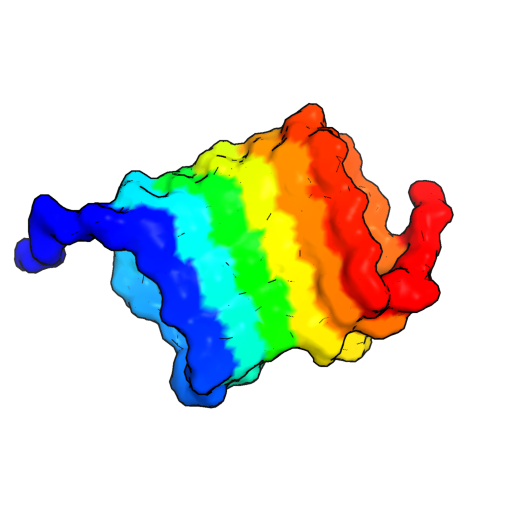82 LEU A C 1
ATOM 632 O O . LEU A 1 82 ? -6.858 8.145 5.419 1.00 96.69 82 LEU A O 1
ATOM 636 N N . ARG A 1 83 ? -8.018 6.506 4.439 1.00 97.50 83 ARG A N 1
ATOM 637 C CA . ARG A 1 83 ? -8.685 6.002 5.650 1.00 97.50 83 ARG A CA 1
ATOM 638 C C . ARG A 1 83 ? -8.381 4.536 5.883 1.00 97.50 83 ARG A C 1
ATOM 640 O O . ARG A 1 83 ? -8.340 4.113 7.036 1.00 97.50 83 ARG A O 1
ATOM 647 N N . GLU A 1 84 ? -8.150 3.788 4.816 1.00 97.75 84 GLU A N 1
ATOM 648 C CA . GLU A 1 84 ? -7.957 2.349 4.857 1.00 97.75 84 GLU A CA 1
ATOM 649 C C . GLU A 1 84 ? -6.678 1.970 4.122 1.00 97.75 84 GLU A C 1
ATOM 651 O O . GLU A 1 84 ? -6.470 2.345 2.967 1.00 97.75 84 GLU A O 1
ATOM 656 N N . LEU A 1 85 ? -5.823 1.214 4.802 1.00 94.75 85 LEU A N 1
ATOM 657 C CA . LEU A 1 85 ? -4.581 0.705 4.247 1.00 94.75 85 LEU A CA 1
ATOM 658 C C . LEU A 1 85 ? -4.478 -0.784 4.539 1.00 94.75 85 LEU A C 1
ATOM 660 O O . LEU A 1 85 ? -4.519 -1.196 5.698 1.00 94.75 85 LEU A O 1
ATOM 664 N N . THR A 1 86 ? -4.331 -1.580 3.487 1.00 93.94 86 THR A N 1
ATOM 665 C CA . THR A 1 86 ? -4.078 -3.016 3.582 1.00 93.94 86 THR A CA 1
ATOM 666 C C . THR A 1 86 ? -2.770 -3.348 2.881 1.00 93.94 86 THR A C 1
ATOM 668 O O . THR A 1 86 ? -2.607 -3.049 1.702 1.00 93.94 86 THR A O 1
ATOM 671 N N . LEU A 1 87 ? -1.841 -3.975 3.600 1.00 89.88 87 LEU A N 1
ATOM 672 C CA . LEU A 1 87 ? -0.524 -4.350 3.088 1.00 89.88 87 LEU A CA 1
ATOM 673 C C . LEU A 1 87 ? -0.233 -5.805 3.441 1.00 89.88 87 LEU A C 1
ATOM 675 O O . LEU A 1 87 ? -0.548 -6.256 4.542 1.00 89.88 87 LEU A O 1
ATOM 679 N N . GLY A 1 88 ? 0.354 -6.571 2.527 1.00 88.38 88 GLY A N 1
ATOM 680 C CA . GLY A 1 88 ? 0.589 -7.977 2.823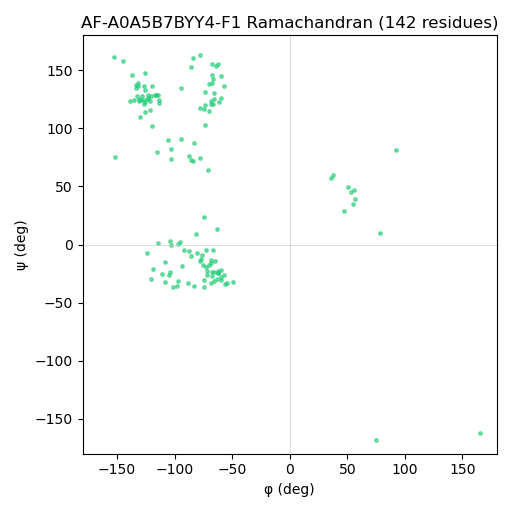 1.00 88.38 88 GLY A CA 1
ATOM 681 C C . GLY A 1 88 ? 0.942 -8.864 1.647 1.00 88.38 88 GLY A C 1
ATOM 682 O O . GLY A 1 88 ? 1.311 -8.401 0.573 1.00 88.38 88 GLY A O 1
ATOM 683 N N . GLY A 1 89 ? 0.791 -10.167 1.865 1.00 82.94 89 GLY A N 1
ATOM 684 C CA . GLY A 1 89 ? 0.930 -11.195 0.841 1.00 82.94 89 GLY A CA 1
ATOM 685 C C . GLY A 1 89 ? 2.339 -11.765 0.750 1.00 82.94 89 GLY A C 1
ATOM 686 O O . GLY A 1 89 ? 3.133 -11.359 -0.097 1.00 82.94 89 GLY A O 1
ATOM 687 N N . ARG A 1 90 ? 2.635 -12.709 1.652 1.00 77.75 90 ARG A N 1
ATOM 688 C CA . ARG A 1 90 ? 3.850 -13.542 1.716 1.00 77.75 90 ARG A CA 1
ATOM 689 C C . ARG A 1 90 ? 5.117 -12.806 1.296 1.00 77.75 90 ARG A C 1
ATOM 691 O O . ARG A 1 90 ? 5.827 -13.236 0.392 1.00 77.75 90 ARG A O 1
ATOM 698 N N . CYS A 1 91 ? 5.399 -11.700 1.970 1.00 73.69 91 CYS A N 1
ATOM 699 C CA . CYS A 1 91 ? 6.661 -10.984 1.839 1.00 73.69 91 CYS A CA 1
ATOM 700 C C . CYS A 1 91 ? 7.607 -11.473 2.948 1.00 73.69 91 CYS A C 1
ATOM 702 O O . CYS A 1 91 ? 7.551 -10.927 4.049 1.00 73.69 91 CYS A O 1
ATOM 704 N N . PRO A 1 92 ? 8.433 -12.518 2.720 1.00 70.06 92 PRO A N 1
ATOM 705 C CA . PRO A 1 92 ? 9.334 -13.033 3.752 1.00 70.06 92 PRO A CA 1
ATOM 706 C C . PRO A 1 92 ? 10.446 -12.036 4.100 1.00 70.06 92 PRO A C 1
ATOM 708 O O . PRO A 1 92 ? 10.979 -12.079 5.198 1.00 70.06 92 PRO A O 1
ATOM 711 N N . GLU A 1 93 ? 10.777 -11.117 3.197 1.00 71.69 93 GLU A N 1
ATOM 712 C CA . GLU A 1 93 ? 11.832 -10.123 3.421 1.00 71.69 93 GLU A CA 1
ATOM 713 C C . GLU A 1 93 ? 11.426 -9.030 4.426 1.00 71.69 93 GLU A C 1
ATOM 715 O O . GLU A 1 93 ? 12.284 -8.353 4.988 1.00 71.69 93 GLU A O 1
ATOM 720 N N . LEU A 1 94 ? 10.122 -8.845 4.675 1.00 73.31 94 LEU A N 1
ATOM 721 C CA . LEU A 1 94 ? 9.627 -7.783 5.547 1.00 73.31 94 LEU A CA 1
ATOM 722 C C . LEU A 1 94 ? 9.692 -8.214 7.020 1.00 73.31 94 LEU A C 1
ATOM 724 O O . LEU A 1 94 ? 8.729 -8.758 7.564 1.00 73.31 94 LEU A O 1
ATOM 728 N N . VAL A 1 95 ? 10.849 -7.982 7.645 1.00 72.06 95 VAL A N 1
ATOM 729 C CA . VAL A 1 95 ? 11.119 -8.347 9.050 1.00 72.06 95 VAL A CA 1
ATOM 730 C C . VAL A 1 95 ? 10.592 -7.304 10.036 1.00 72.06 95 VAL A C 1
ATOM 732 O O . VAL A 1 95 ? 10.091 -7.637 11.106 1.00 72.06 95 VAL A O 1
ATOM 735 N N . SER A 1 96 ? 10.655 -6.026 9.684 1.00 74.38 96 SER A N 1
ATOM 736 C CA . SER A 1 96 ? 10.107 -4.934 10.486 1.00 74.38 96 SER A CA 1
ATOM 737 C C . SER A 1 96 ? 9.151 -4.106 9.648 1.00 74.38 96 SER A C 1
ATOM 739 O O . SER A 1 96 ? 9.319 -3.967 8.434 1.00 74.38 96 SER A O 1
ATOM 741 N N . PHE A 1 97 ? 8.124 -3.561 10.299 1.00 70.25 97 PHE A N 1
ATOM 742 C CA . PHE A 1 97 ? 7.251 -2.622 9.624 1.00 70.25 97 PHE A CA 1
ATOM 743 C C . PHE A 1 97 ? 8.061 -1.356 9.350 1.00 70.25 97 PHE A C 1
ATOM 745 O O . PHE A 1 97 ? 8.614 -0.783 10.296 1.00 70.25 97 PHE A O 1
ATOM 752 N N . PRO A 1 98 ? 8.174 -0.914 8.093 1.00 65.81 98 PRO A N 1
ATOM 753 C CA . PRO A 1 98 ? 8.984 0.248 7.796 1.00 65.81 98 PRO A CA 1
ATOM 754 C C . PRO A 1 98 ? 8.325 1.489 8.409 1.00 65.81 98 PRO A C 1
ATOM 756 O O . PRO A 1 98 ? 7.112 1.515 8.627 1.00 65.81 98 PRO A O 1
ATOM 759 N N . GLU A 1 99 ? 9.100 2.536 8.690 1.00 67.88 99 GLU A N 1
ATOM 760 C CA . GLU A 1 99 ? 8.560 3.820 9.158 1.00 67.88 99 GLU A CA 1
ATOM 761 C C . GLU A 1 99 ? 7.821 4.535 8.015 1.00 67.88 99 GLU A C 1
ATOM 763 O O . GLU A 1 99 ? 8.250 5.583 7.545 1.00 67.88 99 GLU A O 1
ATOM 768 N N . TRP A 1 100 ? 6.725 3.950 7.517 1.00 68.94 100 TRP A N 1
ATOM 769 C CA . TRP A 1 100 ? 6.014 4.315 6.284 1.00 68.94 100 TRP A CA 1
ATOM 770 C C . TRP A 1 100 ? 5.390 5.711 6.266 1.00 68.94 100 TRP A C 1
ATOM 772 O O . TRP A 1 100 ? 4.611 5.990 5.360 1.00 68.94 100 TRP A O 1
ATOM 782 N N . LEU A 1 101 ? 5.742 6.589 7.217 1.00 74.81 101 LEU A N 1
ATOM 783 C CA . LEU A 1 101 ? 5.199 7.936 7.380 1.00 74.81 101 LEU A CA 1
ATOM 784 C C . LEU A 1 101 ? 3.706 7.906 7.050 1.00 74.81 101 LEU A C 1
ATOM 786 O O . LEU A 1 101 ? 3.256 8.465 6.057 1.00 74.81 101 LEU A O 1
ATOM 790 N N . LEU A 1 102 ? 2.958 7.103 7.804 1.00 86.12 102 LEU A N 1
ATOM 791 C CA . LEU A 1 102 ? 1.553 6.863 7.509 1.00 86.12 102 LEU A CA 1
ATOM 792 C C . LEU A 1 102 ? 0.740 8.152 7.738 1.00 86.12 102 LEU A C 1
ATOM 794 O O . LEU A 1 102 ? 1.059 8.924 8.647 1.00 86.12 102 LEU A O 1
ATOM 798 N N . PRO A 1 103 ? -0.313 8.405 6.942 1.00 89.19 103 PRO A N 1
ATOM 799 C CA . PRO A 1 103 ? -1.108 9.614 7.086 1.00 89.19 103 PRO A CA 1
ATOM 800 C C . PRO A 1 103 ? -1.922 9.566 8.385 1.00 89.19 103 PRO A C 1
ATOM 802 O O . PRO A 1 103 ? -2.533 8.552 8.720 1.00 89.19 103 PRO A O 1
ATOM 805 N N . THR A 1 104 ? -1.985 10.686 9.111 1.00 90.75 104 THR A N 1
ATOM 806 C CA . THR A 1 104 ? -2.710 10.796 10.397 1.00 90.75 104 THR A CA 1
ATOM 807 C C . THR A 1 104 ? -4.222 10.616 10.263 1.00 90.75 104 THR A C 1
ATOM 809 O O . THR A 1 104 ? -4.920 10.408 11.256 1.00 90.75 104 THR A O 1
ATOM 812 N N . SER A 1 105 ? -4.732 10.686 9.036 1.00 94.19 105 SER A N 1
ATOM 813 C CA . SER A 1 105 ? -6.119 10.429 8.680 1.00 94.19 105 SER A CA 1
ATOM 814 C C . SER A 1 105 ? -6.487 8.942 8.635 1.00 94.19 105 SER A C 1
ATOM 816 O O . SER A 1 105 ? -7.678 8.617 8.598 1.00 94.19 105 SER A O 1
ATOM 818 N N . LEU A 1 106 ? -5.498 8.042 8.668 1.00 94.62 106 LEU A N 1
ATOM 819 C CA . LEU A 1 106 ? -5.710 6.604 8.580 1.00 94.62 106 LEU A CA 1
ATOM 820 C C . LEU A 1 106 ? -6.562 6.100 9.755 1.00 94.62 106 LEU A C 1
ATOM 822 O O . LEU A 1 106 ? -6.207 6.267 10.919 1.00 94.62 106 LEU A O 1
ATOM 826 N N . ALA A 1 107 ? -7.690 5.463 9.439 1.00 96.56 107 ALA A N 1
ATOM 827 C CA . ALA A 1 107 ? -8.660 4.959 10.408 1.00 96.56 107 ALA A 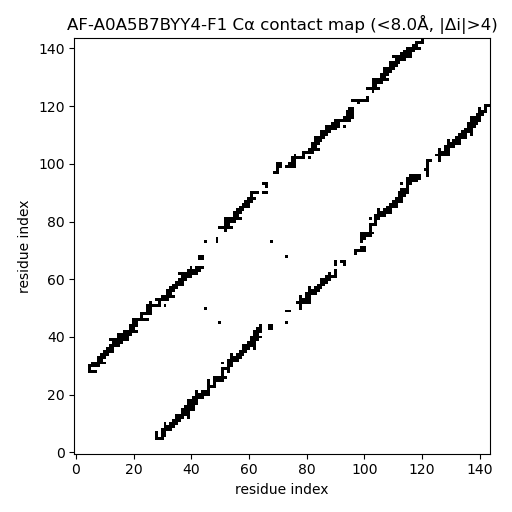CA 1
ATOM 828 C C . ALA A 1 107 ? -8.604 3.434 10.570 1.00 96.56 107 ALA A C 1
ATOM 830 O O . ALA A 1 107 ? -8.959 2.912 11.629 1.00 96.56 107 ALA A O 1
ATOM 831 N N . SER A 1 108 ? -8.149 2.718 9.543 1.00 96.06 108 SER A N 1
ATOM 832 C CA . SER A 1 108 ? -8.006 1.267 9.545 1.00 96.06 108 SER A CA 1
ATOM 833 C C . SER A 1 108 ? -6.698 0.858 8.877 1.00 96.06 108 SER A C 1
ATOM 835 O O . SER A 1 108 ? -6.474 1.164 7.707 1.00 96.06 108 SER A O 1
ATOM 837 N N . LEU A 1 109 ? -5.866 0.117 9.607 1.00 92.62 109 LEU A N 1
ATOM 838 C CA . LEU A 1 109 ? -4.660 -0.522 9.091 1.00 92.62 109 LEU A CA 1
ATOM 839 C C . LEU A 1 109 ? -4.823 -2.039 9.154 1.00 92.62 109 LEU A C 1
ATOM 841 O O . LEU A 1 109 ? -5.148 -2.597 10.204 1.00 92.62 109 LEU A O 1
ATOM 845 N N . SER A 1 110 ? -4.567 -2.714 8.040 1.00 92.12 110 SER A N 1
ATOM 846 C CA . SER A 1 110 ? -4.512 -4.166 7.965 1.00 92.12 110 SER A CA 1
ATOM 847 C C . SER A 1 110 ? -3.167 -4.630 7.418 1.00 92.12 110 SER A C 1
ATOM 849 O O . SER A 1 110 ? -2.734 -4.198 6.355 1.00 92.12 110 SER A O 1
ATOM 851 N N . VAL A 1 111 ? -2.526 -5.545 8.139 1.00 89.44 111 VAL A N 1
ATOM 852 C CA . VAL A 1 111 ? -1.323 -6.260 7.699 1.00 89.44 111 VAL A CA 1
ATOM 853 C C . VAL A 1 111 ? -1.620 -7.749 7.597 1.00 89.44 111 VAL A C 1
ATOM 855 O O . VAL A 1 111 ? -2.186 -8.331 8.526 1.00 89.44 111 VAL A O 1
ATOM 858 N N . GLN A 1 112 ? -1.295 -8.358 6.458 1.00 90.56 112 GLN A N 1
ATOM 859 C CA . GLN A 1 112 ? -1.732 -9.720 6.141 1.00 90.56 112 GLN A CA 1
ATOM 860 C C . GLN A 1 112 ? -0.601 -10.595 5.597 1.00 90.56 112 GLN A C 1
ATOM 862 O O . GLN A 1 112 ? 0.151 -10.178 4.722 1.00 90.56 112 GLN A O 1
ATOM 867 N N . GLU A 1 113 ? -0.525 -11.843 6.057 1.00 89.31 113 GLU A N 1
ATOM 868 C CA . GLU A 1 113 ? 0.397 -12.866 5.547 1.00 89.31 113 GLU A CA 1
ATOM 869 C C . GLU A 1 113 ? 1.866 -12.411 5.536 1.00 89.31 113 GLU A C 1
ATOM 871 O O . GLU A 1 113 ? 2.580 -12.604 4.549 1.00 89.31 113 GLU A O 1
ATOM 876 N N . LEU A 1 114 ? 2.322 -11.789 6.624 1.00 86.88 114 LEU A N 1
ATOM 877 C CA . LEU A 1 114 ? 3.711 -11.364 6.796 1.00 86.88 114 LEU A CA 1
ATOM 878 C C . LEU A 1 114 ? 4.406 -12.313 7.785 1.00 86.88 114 LEU A C 1
ATOM 880 O O . LEU A 1 114 ? 4.350 -12.084 8.995 1.00 86.88 114 LEU A O 1
ATOM 884 N N . PRO A 1 115 ? 5.024 -13.410 7.298 1.00 84.62 115 PRO A N 1
ATOM 885 C CA . PRO A 1 115 ? 5.516 -14.480 8.161 1.00 84.62 115 PRO A CA 1
ATOM 886 C C . PRO A 1 115 ? 6.665 -14.033 9.064 1.00 84.62 115 PRO A C 1
ATOM 888 O O . PRO A 1 115 ? 6.764 -14.523 10.181 1.00 84.62 115 PRO A O 1
ATOM 891 N N . ASN A 1 116 ? 7.497 -13.096 8.610 1.00 86.19 116 ASN A N 1
ATOM 892 C CA . ASN A 1 116 ? 8.707 -12.674 9.316 1.00 86.19 116 ASN A CA 1
ATOM 893 C C . ASN A 1 116 ? 8.565 -11.316 10.013 1.00 86.19 116 ASN A C 1
ATOM 895 O O . ASN A 1 116 ? 9.530 -10.855 10.603 1.00 86.19 116 ASN A O 1
ATOM 899 N N . LEU A 1 117 ? 7.384 -10.687 9.975 1.00 84.75 117 LEU A N 1
ATOM 900 C CA . LEU A 1 117 ? 7.173 -9.380 10.591 1.00 84.75 117 LEU A CA 1
ATOM 901 C C . LEU A 1 117 ? 7.211 -9.489 12.123 1.00 84.75 117 LEU A C 1
ATOM 903 O O . LEU A 1 117 ? 6.320 -10.091 12.721 1.00 84.75 117 LEU A O 1
ATOM 907 N N . GLU A 1 118 ? 8.210 -8.869 12.748 1.00 85.62 118 GLU A N 1
ATOM 908 C CA . GLU A 1 118 ? 8.445 -8.915 14.194 1.00 85.62 118 GLU A CA 1
ATOM 909 C C . GLU A 1 118 ? 7.894 -7.691 14.939 1.00 85.62 118 GLU A C 1
ATOM 911 O O . GLU A 1 118 ? 7.409 -7.835 16.062 1.00 85.62 118 GLU A O 1
ATOM 916 N N . THR A 1 119 ? 7.936 -6.492 14.341 1.00 77.81 119 THR A N 1
ATOM 917 C CA . THR A 1 119 ? 7.585 -5.226 15.018 1.00 77.81 119 THR A CA 1
ATOM 918 C C . THR A 1 119 ? 6.721 -4.292 14.161 1.00 77.81 119 THR A C 1
ATOM 920 O O . THR A 1 119 ? 6.880 -4.217 12.944 1.00 77.81 119 THR A O 1
ATOM 923 N N . LEU A 1 120 ? 5.811 -3.555 14.820 1.00 75.94 120 LEU A N 1
ATOM 924 C CA . LEU A 1 120 ? 4.921 -2.526 14.236 1.00 75.94 120 LEU A CA 1
ATOM 925 C C . LEU A 1 120 ? 5.043 -1.147 14.920 1.00 75.94 120 LEU A C 1
ATOM 927 O O . LEU A 1 120 ? 4.402 -0.187 14.501 1.00 75.94 120 LEU A O 1
ATOM 931 N N . SER A 1 121 ? 5.792 -1.041 16.019 1.00 65.00 121 SER A N 1
ATOM 932 C CA . SER A 1 121 ? 5.532 -0.051 17.072 1.00 65.00 121 SER A CA 1
ATOM 933 C C . SER A 1 121 ? 5.915 1.398 16.750 1.00 65.00 121 SER A C 1
ATOM 935 O O . SER A 1 121 ? 5.234 2.298 17.238 1.00 65.00 121 SER A O 1
ATOM 937 N N . SER A 1 122 ? 6.939 1.671 15.935 1.00 64.69 122 SER A N 1
ATOM 938 C CA . SER A 1 122 ? 7.371 3.056 15.662 1.00 64.69 122 SER A CA 1
ATOM 939 C C . SER A 1 122 ? 6.418 3.811 14.726 1.00 64.69 122 SER A C 1
ATOM 941 O O . SER A 1 122 ? 6.140 4.988 14.942 1.00 64.69 122 SER A O 1
ATOM 943 N N . GLY A 1 123 ? 5.847 3.133 13.726 1.00 65.12 123 GLY A N 1
ATOM 944 C CA . GLY A 1 123 ? 4.983 3.761 12.718 1.00 65.12 123 GLY A CA 1
ATOM 945 C C . GLY A 1 123 ? 3.569 4.112 13.197 1.00 65.12 123 GLY A C 1
ATOM 946 O O . GLY A 1 123 ? 2.889 4.911 12.555 1.00 65.12 123 GLY A O 1
ATOM 947 N N . LEU A 1 124 ? 3.112 3.534 14.313 1.00 77.25 124 LEU A N 1
ATOM 948 C CA . LEU A 1 124 ? 1.729 3.686 14.787 1.00 77.25 124 LEU A CA 1
ATOM 949 C C . LEU A 1 124 ? 1.535 4.827 15.792 1.00 77.25 124 LEU A C 1
ATOM 951 O O . LEU A 1 124 ? 0.404 5.274 15.972 1.00 77.25 124 LEU A O 1
ATOM 955 N N . GLN A 1 125 ? 2.604 5.320 16.430 1.00 76.44 125 GLN A N 1
ATOM 956 C CA . GLN A 1 125 ? 2.500 6.281 17.542 1.00 76.44 125 GLN A CA 1
ATOM 957 C C . GLN A 1 125 ? 1.802 7.595 17.160 1.00 76.44 125 GLN A C 1
ATOM 959 O O . GLN A 1 125 ? 1.167 8.223 18.002 1.00 76.44 125 GLN A O 1
ATOM 964 N N . ASN A 1 126 ? 1.876 7.988 15.887 1.00 78.62 126 ASN A N 1
ATOM 965 C CA . ASN A 1 126 ? 1.325 9.252 15.394 1.00 78.62 126 ASN A CA 1
ATOM 966 C C . ASN A 1 126 ? -0.070 9.114 14.754 1.00 78.62 126 ASN A C 1
ATOM 968 O O . ASN A 1 126 ? -0.633 10.106 14.288 1.00 78.62 126 ASN A O 1
ATOM 972 N N . LEU A 1 127 ? -0.649 7.909 14.716 1.00 86.50 127 LEU A N 1
ATOM 973 C CA . LEU A 1 127 ? -1.928 7.652 14.050 1.00 86.50 127 LEU A CA 1
ATOM 974 C C . LEU A 1 127 ? -3.125 7.951 14.957 1.00 86.50 127 LEU A C 1
ATOM 976 O O . LEU A 1 127 ? -3.835 7.058 15.415 1.00 86.50 127 LEU A O 1
ATOM 980 N N . THR A 1 128 ? -3.377 9.238 15.184 1.00 87.25 128 THR A N 1
ATOM 981 C CA . THR A 1 128 ? -4.446 9.723 16.074 1.00 87.25 128 THR A CA 1
ATOM 982 C C . THR A 1 128 ? -5.861 9.340 15.629 1.00 87.25 128 THR A C 1
ATOM 984 O O . THR A 1 128 ? -6.763 9.282 16.462 1.00 87.25 128 THR A O 1
ATOM 987 N N . SER A 1 129 ? -6.070 9.057 14.338 1.00 93.88 129 SER A N 1
ATOM 988 C CA . SER A 1 129 ? -7.375 8.649 13.796 1.00 93.88 129 SER A CA 1
ATOM 989 C C . SER A 1 129 ? -7.589 7.134 13.758 1.00 93.88 129 SER A C 1
ATOM 991 O O . SER A 1 129 ? -8.686 6.702 13.391 1.00 93.88 129 SER A O 1
ATOM 993 N N . LEU A 1 130 ? -6.580 6.326 14.109 1.00 93.25 130 LEU A N 1
ATOM 994 C CA . LEU A 1 130 ? -6.635 4.876 13.947 1.00 93.25 130 LEU A CA 1
ATOM 995 C C . 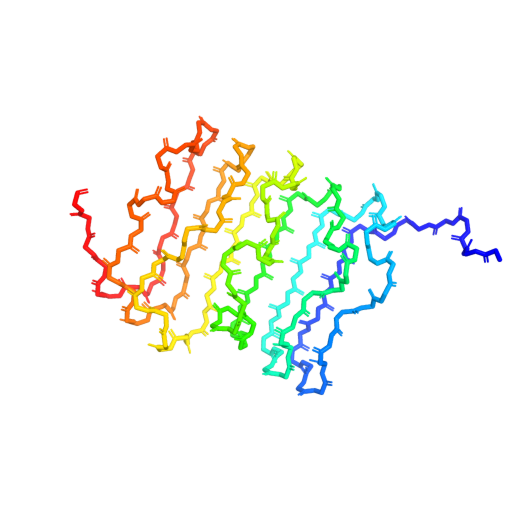LEU A 1 130 ? -7.661 4.262 14.905 1.00 93.25 130 LEU A C 1
ATOM 997 O O . LEU A 1 130 ? -7.558 4.377 16.123 1.00 93.25 130 LEU A O 1
ATOM 1001 N N . LYS A 1 131 ? -8.657 3.582 14.339 1.00 94.50 131 LYS A N 1
ATOM 1002 C CA . LYS A 1 131 ? -9.734 2.897 15.070 1.00 94.50 131 LYS A CA 1
ATOM 1003 C C . LYS A 1 131 ? -9.640 1.385 14.957 1.00 94.50 131 LYS A C 1
ATOM 1005 O O . LYS A 1 131 ? -10.175 0.675 15.804 1.00 94.50 131 LYS A O 1
ATOM 1010 N N . GLN A 1 132 ? -9.023 0.890 13.888 1.00 94.12 132 GLN A N 1
ATOM 1011 C CA . GLN A 1 132 ? -8.900 -0.536 13.619 1.00 94.12 132 GLN A CA 1
ATOM 1012 C C . GLN A 1 132 ? -7.465 -0.884 13.229 1.00 94.12 132 GLN A C 1
ATOM 1014 O O . GLN A 1 132 ? -6.905 -0.307 12.301 1.00 94.12 132 GLN A O 1
ATOM 1019 N N . LEU A 1 133 ? -6.902 -1.874 13.919 1.00 91.12 133 LEU A N 1
ATOM 1020 C CA . LEU A 1 133 ? -5.666 -2.547 13.544 1.00 91.12 133 LEU A CA 1
ATOM 1021 C C . LEU A 1 133 ? -5.977 -4.034 13.372 1.00 91.12 133 LEU A C 1
ATOM 1023 O O . LEU A 1 133 ? -6.376 -4.701 14.326 1.00 91.12 133 LEU A O 1
ATOM 1027 N N . LYS A 1 134 ? -5.831 -4.548 12.152 1.00 91.19 134 LYS A N 1
ATOM 1028 C CA . LYS A 1 134 ? -6.067 -5.956 11.817 1.00 91.19 134 LYS A CA 1
ATOM 1029 C C . LYS A 1 134 ? -4.754 -6.613 11.424 1.00 91.19 134 LYS A C 1
ATOM 1031 O O . LYS A 1 134 ? -4.110 -6.178 10.476 1.00 91.19 134 LYS A O 1
ATOM 1036 N N . MET A 1 135 ? -4.394 -7.697 12.098 1.00 88.81 135 MET A N 1
ATOM 1037 C CA . MET A 1 135 ? -3.295 -8.558 11.669 1.00 88.81 135 MET A CA 1
ATOM 1038 C C . MET A 1 135 ? -3.855 -9.926 11.339 1.00 88.81 135 MET A C 1
ATOM 1040 O O . MET A 1 135 ? -4.583 -10.513 12.139 1.00 88.81 135 MET A O 1
ATOM 1044 N N . ILE A 1 136 ?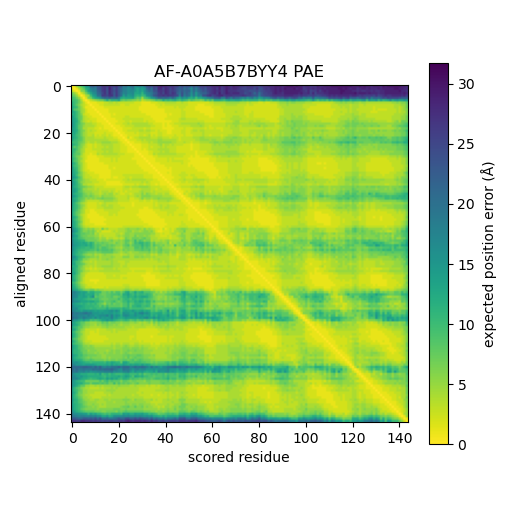 -3.527 -10.422 10.155 1.00 89.94 136 ILE A N 1
ATOM 1045 C CA . ILE A 1 136 ? -4.025 -11.702 9.665 1.00 89.94 136 ILE A CA 1
ATOM 1046 C C . ILE A 1 136 ? -2.812 -12.523 9.261 1.00 89.94 136 ILE A C 1
ATOM 1048 O O . ILE A 1 136 ? -2.054 -12.106 8.395 1.00 89.94 136 ILE A O 1
ATOM 1052 N N . ASN A 1 137 ? -2.628 -13.696 9.866 1.00 89.62 137 ASN A N 1
ATOM 1053 C CA . ASN A 1 137 ? -1.527 -14.601 9.525 1.00 89.62 137 ASN A CA 1
ATOM 1054 C C . ASN A 1 137 ? -0.122 -13.945 9.625 1.00 89.62 137 ASN A C 1
ATOM 1056 O O . ASN A 1 137 ? 0.697 -14.073 8.715 1.00 89.62 137 ASN A O 1
ATOM 1060 N N . CYS A 1 138 ? 0.142 -13.235 10.730 1.00 88.12 138 CYS A N 1
ATOM 1061 C CA . CYS A 1 138 ? 1.446 -12.644 11.076 1.00 88.12 138 CYS A CA 1
ATOM 1062 C C . CYS A 1 138 ? 2.001 -13.323 12.350 1.00 88.12 138 CYS A C 1
ATOM 1064 O O . CYS A 1 138 ? 1.817 -12.798 13.446 1.00 88.12 138 CYS A O 1
ATOM 1066 N N . PRO A 1 139 ? 2.600 -14.524 12.248 1.00 88.38 139 PRO A N 1
ATOM 1067 C CA . PRO A 1 139 ? 2.891 -15.385 13.400 1.00 88.38 139 PRO A CA 1
ATOM 1068 C C . PRO A 1 139 ? 4.033 -14.899 14.305 1.00 88.38 139 PRO A C 1
ATOM 1070 O O . PRO A 1 139 ? 4.038 -15.234 15.485 1.00 88.38 139 PRO A O 1
ATOM 1073 N N . ASN A 1 140 ? 4.990 -14.131 13.776 1.00 87.38 140 ASN A N 1
ATOM 1074 C CA . ASN A 1 140 ? 6.198 -13.726 14.508 1.00 87.38 140 ASN A CA 1
ATOM 1075 C C . ASN A 1 140 ? 6.093 -12.351 15.183 1.00 87.38 140 ASN A C 1
ATOM 1077 O O . ASN A 1 140 ? 7.052 -11.899 15.812 1.00 87.38 140 ASN A O 1
ATOM 1081 N N . ILE A 1 141 ? 4.935 -11.695 15.084 1.00 80.69 141 ILE A N 1
ATOM 1082 C CA . ILE A 1 141 ? 4.782 -10.330 15.567 1.00 80.69 141 ILE A CA 1
ATOM 1083 C C . ILE A 1 141 ? 4.725 -10.266 17.092 1.00 80.69 141 ILE A C 1
ATOM 1085 O O . ILE A 1 141 ? 3.964 -10.989 17.738 1.00 80.69 141 ILE A O 1
ATOM 1089 N N . LYS A 1 142 ? 5.523 -9.371 17.676 1.00 73.44 142 LYS A N 1
ATOM 1090 C CA . LYS A 1 142 ? 5.567 -9.133 19.119 1.00 73.44 142 LYS A CA 1
ATOM 1091 C C . LYS A 1 142 ? 5.045 -7.731 19.406 1.00 73.44 142 LYS A C 1
ATOM 1093 O O . LYS A 1 142 ? 5.576 -6.743 18.906 1.00 73.44 142 LYS A O 1
ATOM 1098 N N . PHE A 1 143 ? 4.001 -7.649 20.223 1.00 60.47 143 PHE A N 1
ATOM 1099 C CA . PHE A 1 143 ? 3.588 -6.387 20.827 1.00 60.47 143 PHE A CA 1
ATOM 1100 C C . PHE A 1 143 ? 4.531 -6.085 21.990 1.00 60.47 143 PHE A C 1
ATOM 1102 O O . PHE A 1 143 ? 4.613 -6.880 22.927 1.00 60.47 143 PHE A O 1
ATOM 1109 N N . LEU A 1 144 ? 5.262 -4.976 21.888 1.00 48.16 144 LEU A N 1
ATOM 1110 C CA . LEU A 1 144 ? 6.008 -4.362 22.986 1.00 48.16 144 LEU A CA 1
ATOM 1111 C C . LEU A 1 144 ? 5.215 -3.163 23.497 1.00 48.16 144 LEU A C 1
ATOM 1113 O O . LEU A 1 144 ? 4.800 -2.352 22.636 1.00 48.16 144 LEU A O 1
#